Protein AF-A0A3R6QW98-F1 (afdb_monomer_lite)

Structure (mmCIF, N/CA/C/O backbone):
data_AF-A0A3R6QW98-F1
#
_entry.id   AF-A0A3R6QW98-F1
#
loop_
_atom_site.group_PD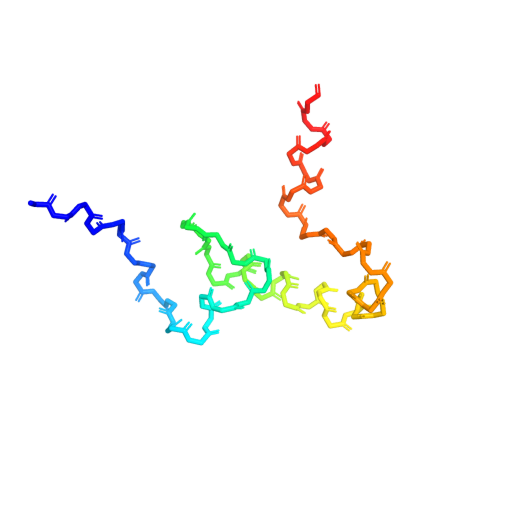B
_atom_site.id
_atom_site.type_symbol
_atom_site.label_atom_id
_atom_site.label_alt_id
_atom_site.label_comp_id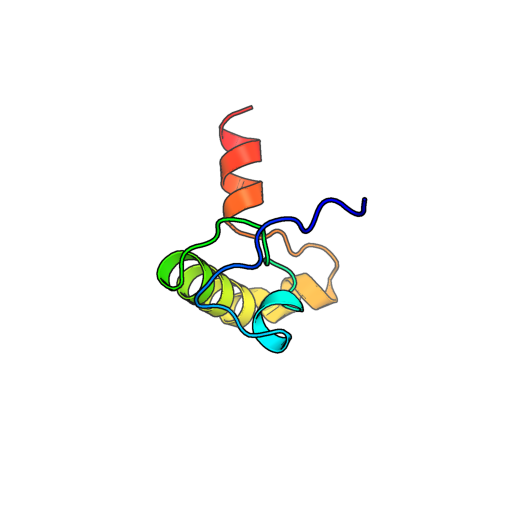
_atom_site.label_asym_id
_atom_site.label_entity_id
_atom_site.label_seq_id
_atom_site.pdbx_PDB_ins_code
_atom_site.Cartn_x
_atom_site.Cartn_y
_atom_site.Cartn_z
_atom_site.occupancy
_atom_site.B_iso_or_equiv
_atom_site.auth_seq_id
_atom_site.auth_comp_id
_atom_site.auth_asym_id
_atom_site.auth_atom_id
_atom_site.pdbx_PDB_model_num
ATOM 1 N N . MET A 1 1 ? -2.363 -23.553 -19.830 1.00 36.84 1 MET A N 1
ATOM 2 C CA . MET A 1 1 ? -1.650 -22.301 -20.161 1.00 36.84 1 MET A CA 1
ATOM 3 C C . MET A 1 1 ? -2.057 -21.251 -19.135 1.00 36.84 1 MET A C 1
ATOM 5 O O . MET A 1 1 ? -3.030 -20.536 -19.347 1.00 36.84 1 MET A O 1
ATOM 9 N N . SER A 1 2 ? -1.411 -21.245 -17.969 1.00 44.09 2 SER A N 1
ATOM 10 C CA . SER A 1 2 ? -1.704 -20.279 -16.907 1.00 44.09 2 SER A CA 1
ATOM 11 C C . SER A 1 2 ? -1.299 -18.891 -17.395 1.00 44.09 2 SER A C 1
ATOM 13 O O . SER A 1 2 ? -0.157 -18.702 -17.803 1.00 44.09 2 SER A O 1
ATOM 15 N N . LYS A 1 3 ? -2.241 -17.942 -17.427 1.00 46.41 3 LYS A N 1
ATOM 16 C CA . LYS A 1 3 ? -1.947 -16.533 -17.709 1.00 46.41 3 LYS A CA 1
ATOM 17 C C . LYS A 1 3 ? -1.022 -16.034 -16.603 1.00 46.41 3 LYS A C 1
ATOM 19 O O . LYS A 1 3 ? -1.498 -15.703 -15.522 1.00 46.41 3 LYS A O 1
ATOM 24 N N . THR A 1 4 ? 0.281 -16.003 -16.854 1.00 51.78 4 THR A N 1
ATOM 25 C CA . THR A 1 4 ? 1.216 -15.253 -16.020 1.00 51.78 4 THR A CA 1
ATOM 26 C C . THR A 1 4 ? 0.834 -13.788 -16.185 1.00 51.78 4 THR A C 1
ATOM 28 O O . THR A 1 4 ? 1.166 -13.156 -17.188 1.00 51.78 4 THR A O 1
ATOM 31 N N . VAL A 1 5 ? 0.017 -13.278 -15.260 1.00 58.78 5 VAL A N 1
ATOM 32 C CA . VAL A 1 5 ? -0.187 -11.840 -15.077 1.00 58.78 5 VAL A CA 1
ATOM 33 C C . VAL A 1 5 ? 1.217 -11.264 -14.973 1.00 58.78 5 VAL A C 1
ATOM 35 O O . VAL A 1 5 ? 1.978 -11.730 -14.129 1.00 58.78 5 VAL A O 1
ATOM 38 N N . ARG A 1 6 ? 1.601 -10.379 -15.904 1.00 55.84 6 AR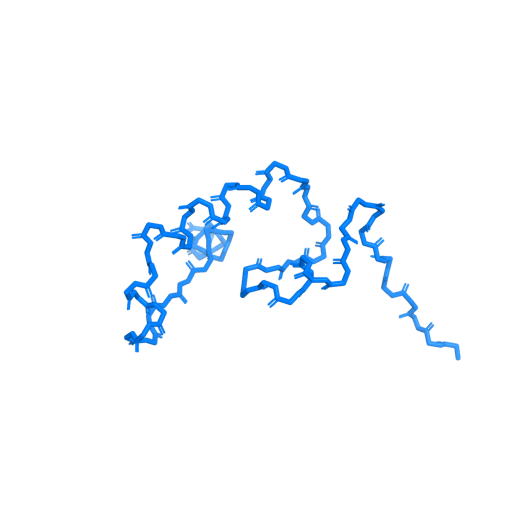G A N 1
ATOM 39 C CA . ARG A 1 6 ? 2.947 -9.791 -15.947 1.00 55.84 6 ARG A CA 1
ATOM 40 C C . ARG A 1 6 ? 3.302 -9.323 -14.537 1.00 55.84 6 ARG A C 1
ATOM 42 O O . ARG A 1 6 ? 2.687 -8.382 -14.039 1.00 55.84 6 ARG A O 1
ATOM 49 N N . GLN A 1 7 ? 4.240 -10.022 -13.901 1.00 64.62 7 GLN A N 1
ATOM 50 C CA . GLN A 1 7 ? 4.849 -9.560 -12.665 1.00 64.62 7 GLN A CA 1
ATOM 51 C C . GLN A 1 7 ? 5.482 -8.199 -12.961 1.00 64.62 7 GLN A C 1
ATOM 53 O O . GLN A 1 7 ? 6.000 -7.982 -14.056 1.00 64.62 7 GLN A O 1
ATOM 58 N N . SER A 1 8 ? 5.354 -7.260 -12.028 1.00 73.00 8 SER A N 1
ATOM 59 C CA . SER A 1 8 ? 5.995 -5.955 -12.167 1.00 73.00 8 SER A CA 1
ATOM 60 C C . SER A 1 8 ? 7.512 -6.150 -12.233 1.00 73.00 8 SER A C 1
ATOM 62 O O . SER A 1 8 ? 8.070 -6.772 -11.333 1.00 73.00 8 SER A O 1
ATOM 64 N N . ASP A 1 9 ? 8.169 -5.622 -13.270 1.00 83.12 9 ASP A N 1
ATOM 65 C CA . ASP A 1 9 ? 9.602 -5.857 -13.528 1.00 83.12 9 ASP A CA 1
ATOM 66 C C . ASP A 1 9 ? 10.517 -5.325 -12.406 1.00 83.12 9 ASP A C 1
ATOM 68 O O . ASP A 1 9 ? 11.662 -5.754 -12.279 1.00 83.12 9 ASP A O 1
ATOM 72 N N . TRP A 1 10 ? 10.024 -4.391 -11.587 1.00 90.94 10 TRP A N 1
ATOM 73 C CA . TRP A 1 10 ? 10.785 -3.777 -10.496 1.00 90.94 10 TRP A CA 1
ATOM 74 C C . TRP A 1 10 ? 10.471 -4.371 -9.114 1.00 90.94 10 TRP A C 1
ATOM 76 O O . TRP A 1 10 ? 11.283 -4.246 -8.197 1.00 90.94 10 TRP A O 1
ATOM 86 N N . ALA A 1 11 ? 9.296 -4.978 -8.928 1.00 90.56 11 ALA A N 1
ATOM 87 C CA . ALA A 1 11 ? 8.812 -5.341 -7.601 1.00 90.56 11 ALA A CA 1
ATOM 88 C C . ALA A 1 11 ? 9.239 -6.755 -7.215 1.00 90.56 11 ALA A C 1
ATOM 90 O O . ALA A 1 11 ? 9.051 -7.708 -7.969 1.00 90.56 11 ALA A O 1
ATOM 91 N N . THR A 1 12 ? 9.771 -6.901 -6.005 1.00 91.19 12 THR A N 1
ATOM 92 C CA . THR A 1 12 ? 10.056 -8.225 -5.439 1.00 91.19 12 THR A CA 1
ATOM 93 C C . THR A 1 12 ? 8.788 -8.852 -4.862 1.00 91.19 12 THR A C 1
ATOM 95 O O . THR A 1 12 ? 7.813 -8.148 -4.598 1.00 91.19 12 THR A O 1
ATOM 98 N N . GLU A 1 13 ? 8.807 -10.160 -4.592 1.00 90.44 13 GLU A N 1
ATOM 99 C CA . GLU A 1 13 ? 7.676 -10.866 -3.966 1.00 90.44 13 GLU A CA 1
ATOM 100 C C . GLU A 1 13 ? 7.215 -10.189 -2.664 1.00 90.44 13 GLU A C 1
ATOM 102 O O . GLU A 1 13 ? 6.025 -9.971 -2.480 1.00 90.44 13 GLU A O 1
ATOM 107 N N . THR A 1 14 ? 8.148 -9.723 -1.827 1.00 90.81 14 THR A N 1
ATOM 108 C CA . THR A 1 14 ? 7.841 -8.986 -0.588 1.00 90.81 14 THR A CA 1
ATOM 109 C C . THR A 1 14 ? 7.081 -7.678 -0.830 1.00 90.81 14 THR A C 1
ATOM 111 O O . THR A 1 14 ? 6.244 -7.295 -0.019 1.00 90.81 14 THR A O 1
ATOM 114 N N . HIS A 1 15 ? 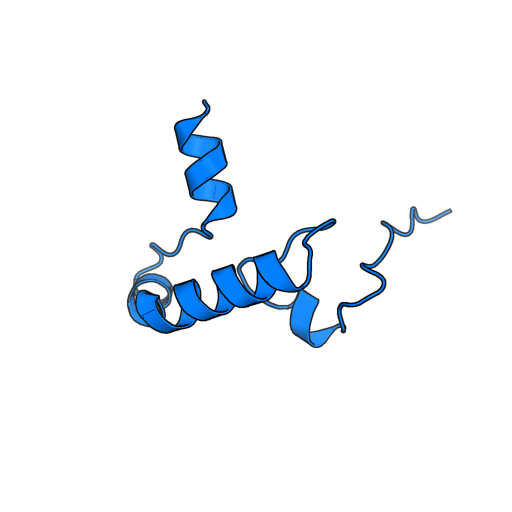7.340 -6.978 -1.939 1.00 92.69 15 HIS A N 1
ATOM 115 C CA . HIS A 1 15 ? 6.568 -5.778 -2.285 1.00 92.69 15 HIS A CA 1
ATOM 116 C C . HIS A 1 15 ? 5.127 -6.149 -2.656 1.00 92.69 15 HIS A C 1
ATOM 118 O O . HIS A 1 15 ? 4.191 -5.425 -2.325 1.00 92.69 15 HIS A O 1
ATOM 124 N N . MET A 1 16 ? 4.935 -7.303 -3.297 1.00 92.50 16 MET A N 1
ATOM 125 C CA . MET A 1 16 ? 3.613 -7.773 -3.713 1.00 92.50 16 MET A CA 1
ATOM 126 C C . MET A 1 16 ? 2.721 -8.204 -2.542 1.00 92.50 16 MET A C 1
ATOM 128 O O . MET A 1 16 ? 1.506 -8.291 -2.700 1.00 92.50 16 MET A O 1
ATOM 132 N N . GLU A 1 17 ? 3.304 -8.441 -1.366 1.00 92.94 17 GLU A N 1
ATOM 133 C CA . GLU A 1 17 ? 2.581 -8.762 -0.129 1.00 92.94 17 GLU A CA 1
ATOM 134 C C . GLU A 1 17 ? 2.011 -7.520 0.579 1.00 92.94 17 GLU A C 1
ATOM 136 O O . GLU A 1 17 ? 1.240 -7.646 1.534 1.00 92.94 17 GLU A O 1
ATOM 141 N N . ALA A 1 18 ? 2.372 -6.308 0.140 1.00 93.38 18 ALA A N 1
ATOM 142 C CA . ALA A 1 18 ? 1.869 -5.079 0.739 1.00 93.38 18 ALA A CA 1
ATOM 143 C C . ALA A 1 18 ? 0.348 -4.943 0.552 1.00 93.38 18 ALA A C 1
ATOM 145 O O . ALA A 1 18 ? -0.191 -5.184 -0.526 1.00 93.38 18 ALA A O 1
ATOM 146 N N . LEU A 1 19 ? -0.352 -4.461 1.585 1.00 92.69 19 LEU A N 1
ATOM 147 C CA . LEU A 1 19 ? -1.820 -4.323 1.584 1.00 92.69 19 LEU A CA 1
ATOM 148 C C . LEU A 1 19 ? -2.385 -3.451 0.455 1.00 92.69 19 LEU A C 1
ATOM 150 O O . LEU A 1 19 ? -3.550 -3.581 0.093 1.00 92.69 19 LEU A O 1
ATOM 154 N N . PHE A 1 20 ? -1.579 -2.526 -0.052 1.00 95.38 20 PHE A N 1
ATOM 155 C CA . PHE A 1 20 ? -1.950 -1.593 -1.109 1.00 95.38 20 PHE A CA 1
ATOM 156 C C . PHE A 1 20 ? -1.474 -2.041 -2.496 1.00 95.38 20 PHE A C 1
ATOM 158 O O . PHE A 1 20 ? -1.716 -1.325 -3.469 1.00 95.38 20 PHE A O 1
ATOM 165 N N . TRP A 1 21 ? -0.786 -3.186 -2.596 1.00 95.00 21 TRP A N 1
ATOM 166 C CA . TRP A 1 21 ? -0.202 -3.662 -3.845 1.00 95.00 21 TRP A CA 1
ATOM 167 C C . TRP A 1 21 ? -1.264 -3.852 -4.931 1.00 95.00 21 TRP A C 1
ATOM 169 O O . TRP A 1 21 ? -2.330 -4.425 -4.699 1.00 95.00 21 TRP A O 1
ATOM 179 N N . ARG A 1 22 ? -0.941 -3.413 -6.152 1.00 93.19 22 ARG A N 1
ATOM 180 C CA . ARG A 1 22 ? -1.736 -3.682 -7.353 1.00 93.19 22 ARG A CA 1
ATOM 181 C C . ARG A 1 22 ? -0.840 -3.889 -8.568 1.00 93.19 22 ARG A C 1
ATOM 183 O O . ARG A 1 22 ? 0.245 -3.317 -8.667 1.00 93.19 22 ARG A O 1
ATOM 190 N N . ASN A 1 23 ? -1.319 -4.683 -9.524 1.00 90.06 23 ASN A N 1
ATOM 191 C CA . ASN A 1 23 ? -0.614 -4.875 -10.790 1.00 90.06 23 ASN A CA 1
ATOM 192 C C . ASN A 1 23 ? -0.516 -3.554 -11.559 1.00 90.06 23 ASN A C 1
ATOM 194 O O . ASN A 1 23 ? -1.490 -2.812 -11.649 1.00 90.06 23 ASN A O 1
ATOM 198 N N . GLY A 1 24 ? 0.654 -3.297 -12.143 1.00 88.50 24 GLY A N 1
ATOM 199 C CA . GLY A 1 24 ? 0.925 -2.067 -12.887 1.00 88.50 24 GLY A CA 1
ATOM 200 C C . GLY A 1 24 ? 1.336 -0.873 -12.024 1.00 88.50 24 GLY A C 1
ATOM 201 O O . GLY A 1 24 ? 1.563 0.192 -12.585 1.00 88.50 24 GLY A O 1
ATOM 202 N N . MET A 1 25 ? 1.467 -1.048 -10.703 1.00 91.19 25 MET A N 1
ATOM 203 C CA . MET A 1 25 ? 1.992 -0.019 -9.806 1.00 91.19 25 MET A CA 1
ATOM 204 C C . MET A 1 25 ? 3.446 0.335 -10.153 1.00 91.19 25 MET A C 1
ATOM 206 O O . MET A 1 25 ? 4.279 -0.560 -10.340 1.00 91.19 25 MET A O 1
ATOM 210 N N . THR A 1 26 ? 3.772 1.626 -10.208 1.00 94.06 26 THR A N 1
ATOM 211 C CA . THR A 1 26 ? 5.160 2.099 -10.344 1.00 94.06 26 THR A CA 1
ATOM 212 C C . THR A 1 26 ? 5.885 2.098 -8.988 1.00 94.06 26 THR A C 1
ATOM 214 O O . THR A 1 26 ? 5.227 2.093 -7.941 1.00 94.06 26 THR A O 1
ATOM 217 N N . PRO A 1 27 ? 7.233 2.119 -8.954 1.00 94.69 27 PRO A N 1
ATOM 218 C CA . PRO A 1 27 ? 7.973 2.252 -7.697 1.00 94.69 27 PRO A CA 1
ATOM 219 C C . PRO A 1 27 ? 7.551 3.488 -6.887 1.00 94.69 27 PRO A C 1
ATOM 221 O O . PRO A 1 27 ? 7.442 3.434 -5.664 1.00 94.69 27 PRO A O 1
ATOM 224 N N . GLU A 1 28 ? 7.259 4.601 -7.560 1.00 96.06 28 GLU A N 1
ATOM 225 C CA . GLU A 1 28 ? 6.872 5.865 -6.930 1.00 96.06 28 GLU A CA 1
ATOM 226 C C . GLU A 1 28 ? 5.489 5.782 -6.274 1.00 96.06 28 GLU A C 1
ATOM 228 O O . GLU A 1 28 ? 5.309 6.257 -5.148 1.00 96.06 28 GLU A O 1
ATOM 233 N N . GLU A 1 29 ? 4.520 5.153 -6.949 1.00 95.50 29 GLU A N 1
ATOM 234 C CA . GLU A 1 29 ? 3.203 4.867 -6.373 1.00 95.50 29 GLU A CA 1
ATOM 235 C C . GLU A 1 29 ? 3.335 3.969 -5.138 1.00 95.50 29 GLU A C 1
ATOM 237 O O . GLU A 1 29 ? 2.722 4.247 -4.106 1.00 95.50 29 GLU A O 1
ATOM 242 N N . TYR A 1 30 ? 4.187 2.940 -5.208 1.00 96.19 30 TYR A N 1
ATOM 243 C CA . TYR A 1 30 ? 4.450 2.063 -4.070 1.00 96.19 30 TYR A CA 1
ATOM 244 C C . TYR A 1 30 ? 5.027 2.830 -2.882 1.00 96.19 30 TYR A C 1
ATOM 246 O O . TYR A 1 30 ? 4.563 2.672 -1.754 1.00 96.19 30 TYR A O 1
ATOM 254 N N . GLU A 1 31 ? 6.032 3.679 -3.103 1.00 96.75 31 GLU A N 1
ATOM 255 C CA . GLU A 1 31 ? 6.603 4.480 -2.024 1.00 96.75 31 GLU A CA 1
ATOM 256 C C . GLU A 1 31 ? 5.586 5.447 -1.412 1.00 96.75 31 GLU A C 1
ATOM 258 O O . GLU A 1 31 ? 5.582 5.664 -0.196 1.00 96.75 31 GLU A O 1
ATOM 263 N N . MET A 1 32 ? 4.739 6.059 -2.241 1.00 97.44 32 MET A N 1
ATOM 264 C CA . MET A 1 32 ? 3.679 6.948 -1.778 1.00 97.44 32 MET A CA 1
ATOM 265 C C . MET A 1 32 ? 2.689 6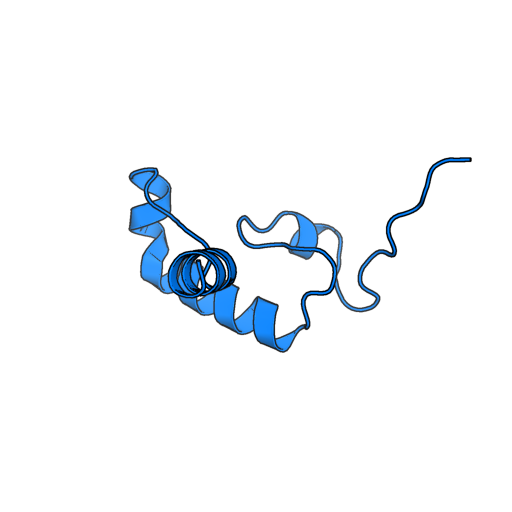.199 -0.880 1.00 97.44 32 MET A C 1
ATOM 267 O O . MET A 1 32 ? 2.397 6.660 0.227 1.00 97.44 32 MET A O 1
ATOM 271 N N . GLU A 1 33 ? 2.232 5.029 -1.318 1.00 97.19 33 GLU A N 1
ATOM 272 C CA . GLU A 1 33 ? 1.337 4.169 -0.548 1.00 97.19 33 GLU A CA 1
ATOM 273 C C . GLU A 1 33 ? 1.995 3.649 0.734 1.00 97.19 33 GLU A C 1
ATOM 275 O O . GLU A 1 33 ? 1.379 3.674 1.799 1.00 97.19 33 GLU A O 1
ATOM 280 N N . ASN A 1 34 ? 3.275 3.273 0.691 1.00 96.00 34 ASN A N 1
ATOM 281 C CA . ASN A 1 34 ? 4.016 2.837 1.873 1.00 96.00 34 ASN A CA 1
ATOM 282 C C . ASN A 1 34 ? 4.126 3.967 2.914 1.00 96.00 34 ASN A C 1
ATOM 284 O O . ASN A 1 34 ? 3.851 3.775 4.103 1.00 96.00 34 ASN A O 1
ATOM 288 N N . ARG A 1 35 ? 4.434 5.194 2.466 1.00 97.19 35 ARG A N 1
ATOM 289 C CA . ARG A 1 35 ? 4.418 6.390 3.326 1.00 97.19 35 ARG A CA 1
ATOM 290 C C . ARG A 1 35 ? 3.026 6.648 3.909 1.00 97.19 35 ARG A C 1
ATOM 292 O O . ARG A 1 35 ? 2.920 7.046 5.071 1.00 97.19 35 ARG A O 1
ATOM 299 N N . TYR A 1 36 ? 1.965 6.425 3.136 1.00 96.88 36 TYR A N 1
ATOM 300 C CA . TYR A 1 36 ? 0.592 6.565 3.612 1.00 96.88 36 TYR A CA 1
ATOM 301 C C . TYR A 1 36 ? 0.225 5.499 4.649 1.00 96.88 36 TYR A C 1
ATOM 303 O O . TYR A 1 36 ? -0.275 5.857 5.719 1.00 96.88 36 TYR A O 1
ATOM 311 N N . LEU A 1 37 ? 0.518 4.222 4.383 1.00 94.44 37 LEU A N 1
ATOM 312 C CA . LEU A 1 37 ? 0.298 3.109 5.306 1.00 94.44 37 LEU A CA 1
ATOM 313 C C . LEU A 1 37 ? 1.031 3.342 6.627 1.00 94.44 37 LEU A C 1
ATOM 315 O O . LEU A 1 37 ? 0.412 3.248 7.680 1.00 94.44 37 LEU A O 1
ATOM 319 N N . SER A 1 38 ? 2.307 3.735 6.585 1.00 94.00 38 SER A N 1
ATOM 320 C CA . SER A 1 38 ? 3.098 4.041 7.784 1.00 94.00 38 SER A CA 1
ATOM 321 C C . SER A 1 38 ? 2.435 5.117 8.661 1.00 94.00 38 SER A C 1
ATOM 323 O O . SER A 1 38 ? 2.308 4.947 9.873 1.00 94.00 38 SER A O 1
ATOM 325 N N . LYS A 1 39 ? 1.910 6.190 8.051 1.00 95.81 39 LYS A N 1
ATOM 326 C CA . LYS A 1 39 ? 1.190 7.265 8.763 1.00 95.81 39 LYS A CA 1
ATOM 327 C C . LYS A 1 39 ? -0.207 6.867 9.243 1.00 95.81 39 LYS A C 1
ATOM 329 O O . LYS A 1 39 ? -0.716 7.465 10.187 1.00 95.81 39 LYS A O 1
ATOM 334 N N . ASN A 1 40 ? -0.843 5.900 8.587 1.00 93.94 40 ASN A N 1
ATOM 335 C CA . ASN A 1 40 ? -2.221 5.479 8.848 1.00 93.94 40 ASN A CA 1
ATOM 336 C C . ASN A 1 40 ? -2.299 4.058 9.420 1.00 93.94 40 ASN A C 1
ATOM 338 O O . ASN A 1 40 ? -3.364 3.446 9.383 1.00 93.94 40 ASN A O 1
ATOM 342 N N . PHE A 1 41 ? -1.202 3.539 9.976 1.00 89.94 41 PHE A N 1
ATOM 343 C CA . PHE A 1 41 ? -1.117 2.156 10.447 1.00 89.94 41 PHE A CA 1
ATOM 344 C C . PHE A 1 41 ? -2.178 1.829 11.511 1.00 89.94 41 PHE A C 1
ATOM 346 O O . PHE A 1 41 ? -2.682 0.711 11.571 1.00 89.94 41 PHE A O 1
ATOM 353 N N . TYR A 1 42 ? -2.599 2.820 12.303 1.00 90.88 42 TYR A N 1
ATOM 354 C CA . TYR A 1 42 ? -3.708 2.671 13.252 1.00 90.88 42 TYR A CA 1
ATOM 355 C C . TYR A 1 42 ? -5.029 2.280 12.563 1.00 90.88 42 TYR A C 1
ATOM 357 O O . TYR A 1 42 ? -5.728 1.398 13.049 1.00 90.88 42 TYR A O 1
ATOM 365 N N . LYS A 1 43 ? -5.326 2.810 11.367 1.00 89.56 43 LYS A N 1
ATOM 366 C CA . LYS A 1 43 ? -6.535 2.447 10.607 1.00 89.56 43 LYS A CA 1
ATOM 367 C C . LYS A 1 43 ? -6.533 0.989 10.168 1.00 89.56 43 LYS A C 1
ATOM 369 O O . LYS A 1 43 ? -7.600 0.401 10.023 1.00 89.56 43 LYS A O 1
ATOM 374 N N . GLN A 1 44 ? -5.351 0.401 9.964 1.00 86.50 44 GLN A N 1
ATOM 375 C CA . GLN A 1 44 ? -5.232 -1.023 9.656 1.00 86.50 44 GLN A CA 1
ATOM 376 C C . GLN A 1 44 ? -5.690 -1.871 10.848 1.00 86.50 44 GLN A C 1
ATOM 378 O O . GLN A 1 44 ? -6.355 -2.884 10.651 1.00 86.50 44 GLN A O 1
ATOM 383 N N . LYS A 1 45 ? -5.377 -1.452 12.083 1.00 86.69 45 LYS A N 1
ATOM 384 C CA . LYS A 1 45 ? -5.844 -2.126 13.306 1.00 86.69 45 LYS A CA 1
ATOM 385 C C . LYS A 1 45 ? -7.351 -1.986 13.503 1.00 86.69 45 LYS A C 1
ATOM 387 O O . LYS A 1 45 ? -7.983 -2.946 13.928 1.00 86.69 45 LYS A O 1
ATOM 392 N N . ASP A 1 46 ? -7.908 -0.843 13.119 1.00 92.00 46 ASP A N 1
ATOM 393 C CA . ASP A 1 46 ? -9.341 -0.556 13.227 1.00 92.00 46 ASP A CA 1
ATOM 394 C C . ASP A 1 46 ? -10.174 -1.140 12.069 1.00 92.00 46 ASP A C 1
ATOM 396 O O . ASP A 1 46 ? -11.385 -0.939 12.020 1.00 92.00 46 ASP A O 1
ATOM 400 N N . GLY A 1 47 ? -9.542 -1.831 11.109 1.00 90.00 47 GLY A N 1
ATOM 401 C CA . GLY A 1 47 ? -10.211 -2.403 9.933 1.00 90.00 47 GLY A CA 1
ATOM 402 C C . GLY A 1 47 ? -10.677 -1.374 8.893 1.00 90.00 47 GLY A C 1
ATOM 403 O O . GLY A 1 47 ? -11.367 -1.735 7.947 1.00 90.00 47 GLY A O 1
ATOM 404 N N . ASN A 1 48 ? -10.279 -0.107 9.038 1.00 92.62 48 ASN A N 1
ATOM 405 C CA . ASN A 1 48 ? -10.715 1.025 8.211 1.00 92.62 48 ASN A CA 1
ATOM 406 C C . ASN A 1 48 ? -9.608 1.541 7.275 1.00 92.62 48 ASN A C 1
ATOM 408 O O . ASN A 1 48 ? -9.626 2.697 6.843 1.00 92.62 48 ASN A O 1
ATOM 412 N N . TYR A 1 49 ? -8.586 0.728 7.008 1.00 94.50 49 TYR A N 1
ATOM 413 C CA . TYR A 1 49 ? -7.523 1.101 6.081 1.00 94.50 49 TYR A CA 1
ATOM 414 C C . TYR A 1 49 ? -7.983 0.928 4.630 1.00 94.50 49 TYR A C 1
ATOM 416 O O . TYR A 1 49 ? -8.404 -0.154 4.232 1.00 94.50 49 TYR A O 1
ATOM 424 N N . MET A 1 50 ? -7.846 1.992 3.840 1.00 95.81 50 MET A N 1
ATOM 425 C CA . MET A 1 50 ? -8.108 2.002 2.403 1.00 95.81 50 MET A CA 1
ATOM 426 C C . MET A 1 50 ? -6.866 2.560 1.687 1.00 95.81 50 MET A C 1
ATOM 428 O O . MET A 1 50 ? -6.470 3.684 2.011 1.00 95.81 50 MET A O 1
ATOM 432 N N . PRO A 1 51 ? -6.237 1.823 0.754 1.00 96.50 51 PRO A N 1
ATOM 433 C CA . PRO A 1 51 ? -5.133 2.326 -0.072 1.00 96.50 51 PRO A CA 1
ATOM 434 C C . PRO A 1 51 ? -5.515 3.595 -0.832 1.00 96.50 51 PRO A C 1
ATOM 436 O O . PRO A 1 51 ? -6.683 3.735 -1.201 1.00 96.50 51 PRO A O 1
ATOM 439 N N . LEU A 1 52 ? -4.559 4.494 -1.087 1.00 95.88 52 LEU A N 1
ATOM 440 C CA . LEU A 1 52 ? -4.808 5.776 -1.760 1.00 95.88 52 LEU A CA 1
ATOM 441 C C . LEU A 1 52 ? -5.493 5.588 -3.112 1.00 95.88 52 LEU A C 1
ATOM 443 O O . LEU A 1 52 ? -6.491 6.256 -3.381 1.00 95.88 52 LEU A O 1
ATOM 447 N N . TRP A 1 53 ? -5.018 4.643 -3.923 1.00 94.62 53 TRP A N 1
ATOM 448 C CA . TRP A 1 53 ? -5.582 4.411 -5.252 1.00 94.62 53 TRP A CA 1
ATOM 449 C C . TRP A 1 53 ? -7.069 4.031 -5.222 1.00 94.62 53 TRP A C 1
ATOM 451 O O . TRP A 1 53 ? -7.834 4.450 -6.087 1.00 94.62 53 TRP A O 1
ATOM 461 N N . MET A 1 54 ? -7.503 3.286 -4.202 1.00 94.50 54 MET A N 1
ATOM 462 C CA . MET A 1 54 ? -8.906 2.902 -4.043 1.00 94.50 54 MET A CA 1
ATOM 463 C C . MET A 1 54 ? -9.759 4.101 -3.611 1.00 94.50 54 MET A C 1
ATOM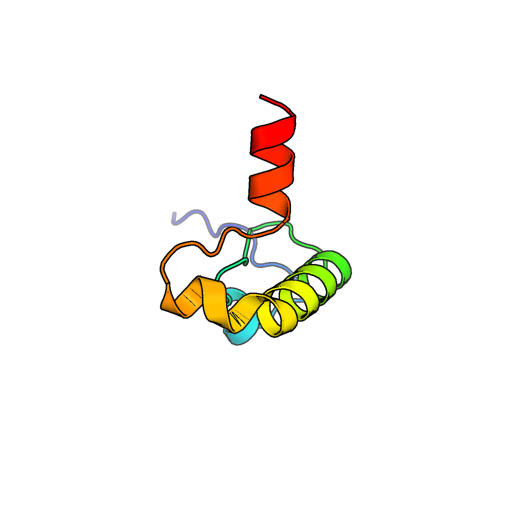 465 O O . MET A 1 54 ? -10.913 4.220 -4.015 1.00 94.50 54 MET A O 1
ATOM 469 N N . GLN A 1 55 ? -9.191 5.031 -2.833 1.00 94.38 55 GLN A N 1
ATOM 470 C CA . GLN A 1 55 ? -9.873 6.290 -2.503 1.00 94.38 55 GLN A CA 1
ATOM 471 C C . GLN A 1 55 ? -10.076 7.137 -3.758 1.00 94.38 55 GLN A C 1
ATOM 473 O O . GLN A 1 55 ? -11.160 7.679 -3.955 1.00 94.38 55 GLN A O 1
ATOM 478 N N . GLU A 1 56 ? -9.056 7.230 -4.615 1.00 92.00 56 GLU A N 1
ATOM 479 C CA . GLU A 1 56 ? -9.146 7.974 -5.872 1.00 92.00 56 GLU A CA 1
ATOM 480 C C . GLU A 1 56 ? -10.187 7.383 -6.824 1.00 92.00 56 GLU A C 1
ATOM 482 O O . GLU A 1 56 ? -10.917 8.136 -7.465 1.00 92.00 56 GLU A O 1
ATOM 487 N N . GLU A 1 57 ? -10.274 6.056 -6.924 1.00 90.69 57 GLU A N 1
ATOM 488 C CA . GLU A 1 57 ? -11.311 5.382 -7.712 1.00 90.69 57 GLU A CA 1
ATOM 489 C C . GLU A 1 57 ? -12.710 5.660 -7.154 1.00 90.69 57 GLU A C 1
ATOM 491 O O . GLU A 1 57 ? -13.601 6.031 -7.915 1.00 90.69 57 GLU A O 1
ATOM 496 N N . ASN A 1 58 ? -12.883 5.596 -5.831 1.00 91.25 58 ASN A N 1
ATOM 497 C CA . ASN A 1 58 ? -14.155 5.912 -5.176 1.00 91.25 58 ASN A CA 1
ATOM 498 C C . ASN A 1 58 ? -14.575 7.382 -5.337 1.00 91.25 58 ASN A C 1
ATOM 500 O O . ASN A 1 58 ? -15.764 7.672 -5.316 1.00 91.25 58 ASN A O 1
ATOM 504 N N . MET A 1 59 ? -13.628 8.315 -5.484 1.00 88.88 59 MET A N 1
ATOM 505 C CA . MET A 1 59 ? -13.929 9.730 -5.751 1.00 88.88 59 MET A CA 1
ATOM 506 C C . MET A 1 59 ? -14.284 10.009 -7.216 1.00 88.88 59 MET A C 1
ATOM 508 O O . MET A 1 59 ? -14.840 11.063 -7.517 1.00 88.88 59 MET A O 1
ATOM 512 N N . LYS A 1 60 ? -13.908 9.110 -8.131 1.00 79.62 60 LYS A N 1
ATOM 513 C CA . LYS A 1 60 ? -14.180 9.226 -9.572 1.00 79.62 60 LYS A CA 1
ATOM 514 C C . LYS A 1 60 ? -15.484 8.533 -9.993 1.00 79.62 60 LYS A C 1
ATOM 516 O O . LYS A 1 60 ? -15.876 8.694 -11.148 1.00 79.62 60 LYS A O 1
ATOM 521 N N . ALA A 1 61 ? -16.102 7.762 -9.098 1.00 62.12 61 ALA A N 1
ATOM 522 C CA . ALA A 1 61 ? -17.383 7.078 -9.283 1.00 62.12 61 ALA A CA 1
ATOM 523 C C . ALA A 1 61 ? -18.561 7.959 -8.841 1.00 62.12 61 ALA A C 1
ATOM 525 O O . ALA A 1 61 ? -19.618 7.875 -9.506 1.00 62.12 61 ALA A O 1
#

Sequence (61 aa):
MSKTVRQSDWATETHMEALFWRNGMTPEEYEMENRYLSKNFYKQKDGNYMPLWMQEENMKA

Radius of gyration: 13.05 Å; chains: 1; bounding box: 28×32×34 Å

pLDDT: mean 87.07, std 14.39, range [36.84, 97.44]

Secondary structure (DSSP, 8-state):
--------TT--HHHHTSTT--TT--HHHHHHHHHHHHHTHHHHHTT----HHHHHHHHH-

Foldseek 3Di:
DDPPLPDDPPDDPVLCPDPQDDPPDDPVLSVVQVVVCVVCVVCVVVVNDDGPVVVVVVVVD